Protein AF-A0A924FNF9-F1 (afdb_monomer_lite)

Structure (mmCIF, N/CA/C/O backbone):
data_AF-A0A924FNF9-F1
#
_entry.id   AF-A0A924FNF9-F1
#
loop_
_atom_site.group_PDB
_atom_site.id
_atom_site.type_symbol
_atom_site.label_atom_id
_atom_site.label_alt_id
_atom_site.label_comp_id
_atom_site.label_asym_id
_atom_site.label_entity_id
_atom_site.label_seq_id
_atom_site.pdbx_PDB_ins_code
_atom_site.Cartn_x
_atom_site.Cartn_y
_atom_site.Cartn_z
_atom_site.occupancy
_atom_site.B_iso_or_equiv
_atom_site.auth_seq_id
_atom_site.auth_comp_id
_atom_site.auth_asym_id
_atom_site.auth_atom_id
_atom_site.pdbx_PDB_model_num
ATOM 1 N N . SER A 1 1 ? 16.358 -0.098 -2.900 1.00 61.88 1 SER A N 1
ATOM 2 C CA . SER A 1 1 ? 15.073 -0.724 -3.239 1.00 61.88 1 SER A CA 1
ATOM 3 C C . SER A 1 1 ? 13.967 0.141 -2.677 1.00 61.88 1 SER A C 1
ATOM 5 O O . SER A 1 1 ? 13.625 0.003 -1.510 1.00 61.88 1 SER A O 1
ATOM 7 N N . SER A 1 2 ? 13.486 1.109 -3.452 1.00 83.00 2 SER A N 1
ATOM 8 C CA . SER A 1 2 ? 12.261 1.861 -3.153 1.00 83.00 2 SER A CA 1
ATOM 9 C C . SER A 1 2 ? 11.118 1.363 -4.042 1.00 83.00 2 SER A C 1
ATOM 11 O O . SER A 1 2 ? 11.371 0.790 -5.097 1.00 83.00 2 SER A O 1
ATOM 13 N N . MET A 1 3 ? 9.861 1.643 -3.680 1.00 84.69 3 MET A N 1
ATOM 14 C CA . MET A 1 3 ? 8.718 1.289 -4.540 1.00 84.69 3 MET A CA 1
ATOM 15 C C . MET A 1 3 ? 8.812 1.912 -5.940 1.00 84.69 3 MET A C 1
ATOM 17 O O . MET A 1 3 ? 8.315 1.332 -6.897 1.00 84.69 3 MET A O 1
ATOM 21 N N . TRP A 1 4 ? 9.457 3.074 -6.076 1.00 83.56 4 TRP A N 1
ATOM 22 C CA . TRP A 1 4 ? 9.703 3.684 -7.382 1.00 83.56 4 TRP A CA 1
ATOM 23 C C . TRP A 1 4 ? 10.706 2.871 -8.208 1.00 83.56 4 TRP A C 1
ATOM 25 O O . TRP A 1 4 ? 10.438 2.565 -9.364 1.00 83.56 4 TRP A O 1
ATOM 35 N N . GLU A 1 5 ? 11.813 2.444 -7.593 1.00 83.12 5 GLU A N 1
ATOM 36 C CA . GLU A 1 5 ? 12.795 1.561 -8.238 1.00 83.12 5 GLU A CA 1
ATOM 37 C C . GLU A 1 5 ? 12.192 0.199 -8.613 1.00 83.12 5 GLU A C 1
ATOM 39 O O . GLU A 1 5 ? 12.599 -0.403 -9.606 1.00 83.12 5 GLU A O 1
ATOM 44 N N . ASP A 1 6 ? 11.247 -0.317 -7.820 1.00 87.19 6 ASP A N 1
ATOM 45 C CA . ASP A 1 6 ? 10.518 -1.547 -8.139 1.00 87.19 6 ASP A CA 1
ATOM 46 C C . ASP A 1 6 ? 9.618 -1.360 -9.359 1.00 87.19 6 ASP A C 1
ATOM 48 O O . ASP A 1 6 ? 9.670 -2.179 -10.275 1.00 87.19 6 ASP A O 1
ATOM 52 N N . LEU A 1 7 ? 8.870 -0.255 -9.423 1.00 85.88 7 LEU A N 1
ATOM 53 C CA . LEU A 1 7 ? 8.038 0.079 -10.579 1.00 85.88 7 LEU A CA 1
ATOM 54 C C . LEU A 1 7 ? 8.871 0.282 -11.851 1.00 85.88 7 LEU A C 1
ATOM 56 O O . LEU A 1 7 ? 8.533 -0.278 -12.892 1.00 85.88 7 LEU A O 1
ATOM 60 N N . GLU A 1 8 ? 9.974 1.033 -11.779 1.00 84.12 8 GLU A N 1
ATOM 61 C CA . GLU A 1 8 ? 10.870 1.247 -12.925 1.00 84.12 8 GLU A CA 1
ATOM 62 C C . GLU A 1 8 ? 11.494 -0.058 -13.426 1.00 84.12 8 GLU A C 1
ATOM 64 O O . GLU A 1 8 ? 11.690 -0.236 -14.628 1.00 84.12 8 GLU A O 1
ATOM 69 N N . ALA A 1 9 ? 11.765 -0.994 -12.518 1.00 85.31 9 ALA A N 1
ATOM 70 C CA . ALA A 1 9 ? 12.288 -2.308 -12.856 1.00 85.31 9 ALA A CA 1
ATOM 71 C C . ALA A 1 9 ? 11.204 -3.349 -13.193 1.00 85.31 9 ALA A C 1
ATOM 73 O O . ALA A 1 9 ? 11.540 -4.519 -13.387 1.00 85.31 9 ALA A O 1
ATOM 74 N N . GLY A 1 10 ? 9.920 -2.966 -13.232 1.00 82.62 10 GLY A N 1
ATOM 75 C CA . GLY A 1 10 ? 8.800 -3.875 -13.502 1.00 82.62 10 GLY A CA 1
ATOM 76 C C . GLY A 1 10 ? 8.614 -4.972 -12.447 1.00 82.62 10 GLY A C 1
ATOM 77 O O . GLY A 1 10 ? 8.049 -6.026 -12.737 1.00 82.62 10 GLY A O 1
ATOM 78 N N . ARG A 1 11 ? 9.124 -4.759 -11.231 1.00 85.88 11 ARG A N 1
ATOM 79 C CA . ARG A 1 11 ? 8.944 -5.660 -10.093 1.00 85.88 11 ARG A CA 1
ATOM 80 C C . ARG A 1 11 ? 7.643 -5.342 -9.366 1.00 85.88 11 ARG A C 1
ATOM 82 O O . ARG A 1 11 ? 7.123 -4.231 -9.415 1.00 85.88 11 ARG A O 1
ATOM 89 N N . ARG A 1 12 ? 7.144 -6.333 -8.631 1.00 87.94 12 ARG A N 1
ATOM 90 C CA . ARG A 1 12 ? 6.065 -6.117 -7.668 1.00 87.94 12 ARG A CA 1
ATOM 91 C C . ARG A 1 12 ? 6.587 -5.287 -6.493 1.00 87.94 12 ARG A C 1
ATOM 93 O O . ARG A 1 12 ? 7.676 -5.554 -5.994 1.00 87.94 12 ARG A O 1
ATOM 100 N N . THR A 1 13 ? 5.801 -4.314 -6.057 1.00 91.69 13 THR A N 1
ATOM 101 C CA . THR A 1 13 ? 6.095 -3.443 -4.919 1.00 91.69 13 THR A CA 1
ATOM 102 C C . THR A 1 13 ? 5.586 -4.045 -3.606 1.00 91.69 13 THR A C 1
ATOM 104 O O . THR A 1 13 ? 4.729 -4.931 -3.580 1.00 91.69 13 THR A O 1
ATOM 107 N N . GLU A 1 14 ? 6.044 -3.500 -2.481 1.00 93.12 14 GLU A N 1
ATOM 108 C CA . GLU A 1 14 ? 5.559 -3.858 -1.139 1.00 93.12 14 GLU A CA 1
ATOM 109 C C . GLU A 1 14 ? 4.262 -3.114 -0.736 1.00 93.12 14 GLU A C 1
ATOM 111 O O . GLU A 1 14 ? 3.928 -3.023 0.449 1.00 93.12 14 GLU A O 1
ATOM 116 N N . VAL A 1 15 ? 3.517 -2.526 -1.689 1.00 94.50 15 VAL A N 1
ATOM 117 C CA . VAL A 1 15 ? 2.406 -1.600 -1.378 1.00 94.50 15 VAL A CA 1
ATOM 118 C C . VAL A 1 15 ? 1.297 -2.251 -0.551 1.00 94.50 15 VAL A C 1
ATOM 120 O O . VAL A 1 15 ? 0.713 -1.605 0.323 1.00 94.50 15 VAL A O 1
ATOM 123 N N . ASP A 1 16 ? 1.055 -3.542 -0.771 1.00 93.81 16 ASP A N 1
ATOM 124 C CA . ASP A 1 16 ? 0.073 -4.328 -0.025 1.00 93.81 16 ASP A CA 1
ATOM 125 C C . ASP A 1 16 ? 0.482 -4.512 1.444 1.00 93.81 16 ASP A C 1
ATOM 127 O O . ASP A 1 16 ? -0.362 -4.434 2.336 1.00 93.81 16 ASP A O 1
ATOM 131 N N . TYR A 1 17 ? 1.778 -4.695 1.709 1.00 94.62 17 TYR A N 1
ATOM 132 C CA . TYR A 1 17 ? 2.305 -4.888 3.060 1.00 94.62 17 TYR A CA 1
ATOM 133 C C . TYR A 1 17 ? 2.380 -3.587 3.854 1.00 94.62 17 TYR A C 1
ATOM 135 O O . TYR A 1 17 ? 2.173 -3.607 5.062 1.00 94.62 17 TYR A O 1
ATOM 143 N N . LEU A 1 18 ? 2.638 -2.453 3.196 1.00 94.56 18 LEU A N 1
ATOM 144 C CA . LEU A 1 18 ? 2.723 -1.163 3.884 1.00 94.56 18 LEU A CA 1
ATOM 145 C C . LEU A 1 18 ? 1.366 -0.454 3.946 1.00 94.56 18 LEU A C 1
ATOM 147 O O . LEU A 1 18 ? 0.817 -0.229 5.023 1.00 94.56 18 LEU A O 1
ATOM 151 N N . ASN A 1 19 ? 0.789 -0.108 2.794 1.00 96.12 19 ASN A N 1
ATOM 152 C CA . ASN A 1 19 ? -0.464 0.646 2.748 1.00 96.12 19 ASN A CA 1
ATOM 153 C C . ASN A 1 19 ? -1.687 -0.260 2.925 1.00 96.12 19 ASN A C 1
ATOM 155 O O . ASN A 1 19 ? -2.642 0.132 3.596 1.00 96.12 19 ASN A O 1
ATOM 159 N N . GLY A 1 20 ? -1.655 -1.482 2.387 1.00 96.94 20 GLY A N 1
ATOM 160 C CA . GLY A 1 20 ? -2.737 -2.454 2.577 1.00 96.94 20 GLY A CA 1
ATOM 161 C C . GLY A 1 20 ? -2.886 -2.910 4.034 1.00 96.94 20 GLY A C 1
ATOM 162 O O . GLY A 1 20 ? -4.011 -3.082 4.512 1.00 96.94 20 GLY A O 1
ATOM 163 N N . ALA A 1 21 ? -1.783 -3.009 4.785 1.00 97.88 21 ALA A N 1
ATOM 164 C CA . ALA A 1 21 ? -1.833 -3.285 6.221 1.00 97.88 21 ALA A CA 1
ATOM 165 C C . ALA A 1 21 ? -2.544 -2.170 7.004 1.00 97.88 21 ALA A C 1
ATOM 167 O O . ALA A 1 21 ? -3.358 -2.468 7.875 1.00 97.88 21 ALA A O 1
ATOM 168 N N . ILE A 1 22 ? -2.317 -0.897 6.657 1.00 97.88 22 ILE A N 1
ATOM 169 C CA . ILE A 1 22 ? -3.009 0.241 7.288 1.00 97.88 22 ILE A CA 1
ATOM 170 C C . ILE A 1 22 ? -4.512 0.198 6.996 1.00 97.88 22 ILE A C 1
ATOM 172 O O . ILE A 1 22 ? -5.317 0.410 7.901 1.00 97.88 22 ILE A O 1
ATOM 176 N N . VAL A 1 23 ? -4.905 -0.122 5.758 1.00 97.94 23 VAL A N 1
ATOM 177 C CA . VAL A 1 23 ? -6.323 -0.300 5.393 1.00 97.94 23 VAL A CA 1
ATOM 178 C C . VAL A 1 23 ? -6.962 -1.413 6.218 1.00 97.94 23 VAL A C 1
ATOM 180 O O . VAL A 1 23 ? -8.042 -1.224 6.776 1.00 97.94 23 VAL A O 1
ATOM 183 N N . THR A 1 24 ? -6.274 -2.548 6.337 1.00 97.69 24 THR A N 1
ATOM 184 C CA . THR A 1 24 ? -6.750 -3.694 7.119 1.00 97.69 24 THR A CA 1
ATOM 185 C C . THR A 1 24 ? -6.899 -3.324 8.594 1.00 97.69 24 THR A C 1
ATOM 187 O O . THR A 1 24 ? -7.944 -3.580 9.183 1.00 97.69 24 THR A O 1
ATOM 190 N N . LEU A 1 25 ? -5.898 -2.660 9.179 1.00 98.06 25 LEU A N 1
ATOM 191 C CA . LEU A 1 25 ? -5.921 -2.217 10.573 1.00 98.06 25 LEU A CA 1
ATOM 192 C C . LEU A 1 25 ? -7.018 -1.178 10.841 1.00 98.06 25 LEU A C 1
ATOM 194 O O . LEU A 1 25 ? -7.675 -1.238 11.873 1.00 98.06 25 LEU A O 1
ATOM 198 N N . ALA A 1 26 ? -7.251 -0.236 9.926 1.00 97.88 26 ALA A N 1
ATOM 199 C CA . ALA A 1 26 ? -8.343 0.722 10.075 1.00 97.88 26 ALA A CA 1
ATOM 200 C C . ALA A 1 26 ? -9.698 0.001 10.142 1.00 97.88 26 ALA A C 1
ATOM 202 O O . ALA A 1 26 ? -10.513 0.308 11.015 1.00 97.88 26 ALA A O 1
ATOM 203 N N . ALA A 1 27 ? -9.901 -1.009 9.291 1.00 97.69 27 ALA A N 1
ATOM 204 C CA . ALA A 1 27 ? -11.128 -1.793 9.281 1.00 97.69 27 ALA A CA 1
ATOM 205 C C . ALA A 1 27 ? -11.357 -2.552 10.602 1.00 97.69 27 ALA A C 1
ATOM 207 O O . ALA A 1 27 ? -12.498 -2.620 11.060 1.00 97.69 27 ALA A O 1
ATOM 208 N N . THR A 1 28 ? -10.305 -3.062 11.263 1.00 98.06 28 THR A N 1
ATOM 209 C CA . THR A 1 28 ? -10.464 -3.791 12.540 1.00 98.06 28 THR A CA 1
ATOM 210 C C . THR A 1 28 ? -10.964 -2.913 13.687 1.00 98.06 28 THR A C 1
ATOM 212 O O . THR A 1 28 ? -11.572 -3.426 14.624 1.00 98.06 28 THR A O 1
ATOM 215 N N . ILE A 1 29 ? -10.757 -1.597 13.605 1.00 97.94 29 ILE A N 1
ATOM 216 C CA . ILE A 1 29 ? -11.234 -0.614 14.589 1.00 97.94 29 ILE A CA 1
ATOM 217 C C . ILE A 1 29 ? -12.462 0.172 14.101 1.00 97.94 29 ILE A C 1
ATOM 219 O O . ILE A 1 29 ? -12.791 1.215 14.665 1.00 97.94 29 ILE A O 1
ATOM 223 N N . GLY A 1 30 ? -13.126 -0.294 13.036 1.00 97.50 30 GLY A N 1
ATOM 224 C CA . GLY A 1 30 ? -14.322 0.349 12.482 1.00 97.50 30 GLY A CA 1
ATOM 225 C C . GLY A 1 30 ? -14.055 1.704 11.819 1.00 97.50 30 GLY A C 1
ATOM 226 O O . GLY A 1 30 ? -14.946 2.549 11.766 1.00 97.50 30 GLY A O 1
ATOM 227 N N . ARG A 1 31 ? -12.830 1.940 11.336 1.00 97.69 31 ARG A N 1
ATOM 228 C CA . ARG A 1 31 ? -12.434 3.147 10.599 1.00 97.69 31 ARG A CA 1
ATOM 229 C C . ARG A 1 31 ? -12.077 2.818 9.151 1.00 97.69 31 ARG A C 1
ATOM 231 O O . ARG A 1 31 ? -11.879 1.666 8.780 1.00 97.69 31 ARG A O 1
ATOM 238 N N . SER A 1 32 ? -11.953 3.854 8.330 1.00 95.00 32 SER A N 1
ATOM 239 C CA . SER A 1 32 ? -11.413 3.757 6.975 1.00 95.00 32 SER A CA 1
ATOM 240 C C . SER A 1 32 ? -10.038 4.430 6.885 1.00 95.00 32 SER A C 1
ATOM 242 O O . SER A 1 32 ? -9.728 5.352 7.639 1.00 95.00 32 SER A O 1
ATOM 244 N N . ALA A 1 33 ? -9.209 3.965 5.945 1.00 95.94 33 ALA A N 1
ATOM 245 C CA . ALA A 1 33 ? -7.948 4.604 5.559 1.00 95.94 33 ALA A CA 1
ATOM 246 C C . ALA A 1 33 ? -7.959 4.902 4.045 1.00 95.94 33 ALA A C 1
ATOM 248 O O . ALA A 1 33 ? -7.274 4.231 3.266 1.00 95.94 33 ALA A O 1
ATOM 249 N N . PRO A 1 34 ? -8.788 5.861 3.594 1.00 91.81 34 PRO A N 1
ATOM 250 C CA . PRO A 1 34 ? -9.068 6.067 2.173 1.00 91.81 34 PRO A CA 1
ATOM 251 C C . PRO A 1 34 ? -7.832 6.489 1.376 1.00 91.81 34 PRO A C 1
ATOM 253 O O . PRO A 1 34 ? -7.633 6.002 0.264 1.00 91.81 34 PRO A O 1
ATOM 256 N N . CYS A 1 35 ? -6.943 7.297 1.961 1.00 91.69 35 CYS A N 1
ATOM 257 C CA . CYS A 1 35 ? -5.669 7.650 1.333 1.00 91.69 35 CYS A CA 1
ATOM 258 C C . CYS A 1 35 ? -4.812 6.407 1.052 1.00 91.69 35 CYS A C 1
ATOM 260 O O . CYS A 1 35 ? -4.336 6.222 -0.067 1.00 91.69 35 CYS A O 1
ATOM 262 N N . ASN A 1 36 ? -4.655 5.519 2.037 1.00 94.69 36 ASN A N 1
ATOM 263 C CA . ASN A 1 36 ? -3.876 4.289 1.882 1.00 94.69 36 ASN A CA 1
ATOM 264 C C . ASN A 1 36 ? -4.517 3.341 0.862 1.00 94.69 36 ASN A C 1
ATOM 266 O O . ASN A 1 36 ? -3.813 2.781 0.025 1.00 94.69 36 ASN A O 1
ATOM 270 N N . ALA A 1 37 ? -5.847 3.217 0.870 1.00 93.31 37 ALA A N 1
ATOM 271 C CA . ALA A 1 37 ? -6.575 2.426 -0.121 1.00 93.31 37 ALA A CA 1
ATOM 272 C C . ALA A 1 37 ? -6.358 2.958 -1.548 1.00 93.31 37 ALA A C 1
ATOM 274 O O . ALA A 1 37 ? -6.114 2.184 -2.476 1.00 93.31 37 ALA A O 1
ATOM 275 N N . ARG A 1 38 ? -6.377 4.284 -1.724 1.00 91.31 38 ARG A N 1
ATOM 276 C CA . ARG A 1 38 ? -6.122 4.927 -3.018 1.00 91.31 38 ARG A CA 1
ATOM 277 C C . ARG A 1 38 ? -4.678 4.728 -3.477 1.00 91.31 38 ARG A C 1
ATOM 279 O O . ARG A 1 38 ? -4.465 4.443 -4.651 1.00 91.31 38 ARG A O 1
ATOM 286 N N . ILE A 1 39 ? -3.703 4.820 -2.570 1.00 90.56 39 ILE A N 1
ATOM 287 C CA . ILE A 1 39 ? -2.291 4.533 -2.872 1.00 90.56 39 ILE A CA 1
ATOM 288 C C . ILE A 1 39 ? -2.130 3.089 -3.362 1.00 90.56 39 ILE A C 1
ATOM 290 O O . ILE A 1 39 ? -1.536 2.880 -4.416 1.00 90.56 39 ILE A O 1
ATOM 294 N N . VAL A 1 40 ? -2.711 2.105 -2.661 1.00 93.00 40 VAL A N 1
ATOM 295 C CA . VAL A 1 40 ? -2.687 0.691 -3.088 1.00 93.00 40 VAL A CA 1
ATOM 296 C C . VAL A 1 40 ? -3.258 0.536 -4.496 1.00 93.00 40 VAL A C 1
ATOM 298 O O . VAL A 1 40 ? -2.642 -0.112 -5.340 1.00 93.00 40 VAL A O 1
ATOM 301 N N . ALA A 1 41 ? -4.405 1.156 -4.779 1.00 90.56 41 ALA A N 1
ATOM 302 C CA . ALA A 1 41 ? -5.033 1.079 -6.096 1.00 90.56 41 ALA A CA 1
ATOM 303 C C . ALA A 1 41 ? -4.156 1.686 -7.207 1.00 90.56 41 ALA A C 1
ATOM 305 O O . ALA A 1 41 ? -3.988 1.073 -8.260 1.00 90.56 41 ALA A O 1
ATOM 306 N N . LEU A 1 42 ? -3.570 2.863 -6.967 1.00 87.94 42 LEU A N 1
ATOM 30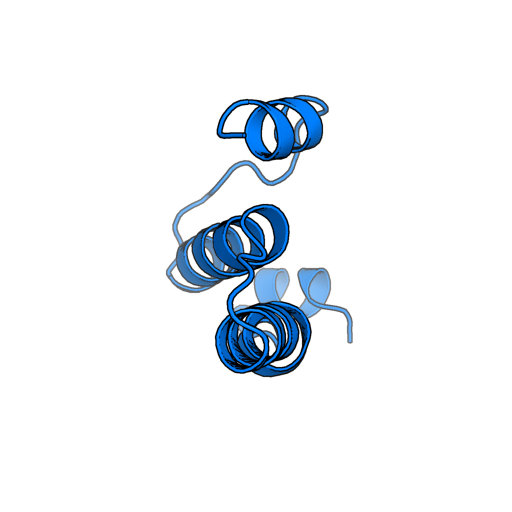7 C CA . LEU A 1 42 ? -2.719 3.552 -7.942 1.00 87.94 42 LEU A CA 1
ATOM 308 C C . LEU A 1 42 ? -1.430 2.780 -8.235 1.00 87.94 42 LEU A C 1
ATOM 310 O O . LEU A 1 42 ? -1.051 2.651 -9.398 1.00 87.94 42 LEU A O 1
ATOM 314 N N . VAL A 1 43 ? -0.776 2.239 -7.206 1.00 88.81 43 VAL A N 1
ATOM 315 C CA . VAL A 1 43 ? 0.461 1.469 -7.386 1.00 88.81 43 VAL A CA 1
ATOM 316 C C . VAL A 1 43 ? 0.180 0.143 -8.087 1.00 88.81 43 VAL A C 1
ATOM 318 O O . VAL A 1 43 ? 0.889 -0.191 -9.027 1.00 88.81 43 VAL A O 1
ATOM 321 N N . ARG A 1 44 ? -0.896 -0.573 -7.734 1.00 89.31 44 ARG A N 1
ATOM 322 C CA . ARG A 1 44 ? -1.297 -1.799 -8.451 1.00 89.31 44 ARG A CA 1
ATOM 323 C C . ARG A 1 44 ? -1.601 -1.541 -9.926 1.00 89.31 44 ARG A C 1
ATOM 325 O O . ARG A 1 44 ? -1.275 -2.372 -10.767 1.00 89.31 44 ARG A O 1
ATOM 332 N N . ALA A 1 45 ? -2.221 -0.405 -10.247 1.00 87.19 45 ALA A N 1
ATOM 333 C CA . ALA A 1 45 ? -2.428 -0.010 -11.636 1.00 87.19 45 ALA A CA 1
ATOM 334 C C . ALA A 1 45 ? -1.084 0.233 -12.347 1.00 87.19 45 ALA A C 1
ATOM 336 O O . ALA A 1 45 ? -0.890 -0.244 -13.465 1.00 87.19 45 ALA A O 1
ATOM 337 N N . ALA A 1 46 ? -0.140 0.905 -11.681 1.00 85.69 46 ALA A N 1
ATOM 338 C CA . ALA A 1 46 ? 1.206 1.131 -12.207 1.00 85.69 46 ALA A CA 1
ATOM 339 C C . ALA A 1 46 ? 1.994 -0.172 -12.431 1.00 85.69 46 ALA A C 1
ATOM 341 O O . ALA A 1 46 ? 2.618 -0.327 -13.478 1.00 85.69 46 ALA A O 1
ATOM 342 N N . GLU A 1 47 ? 1.899 -1.142 -11.515 1.00 87.56 47 GLU A N 1
ATOM 343 C CA . GLU A 1 47 ? 2.489 -2.485 -11.668 1.00 87.56 47 GLU A CA 1
ATOM 344 C C . GLU A 1 47 ? 1.949 -3.236 -12.896 1.00 87.56 47 GLU A C 1
ATOM 346 O O . GLU A 1 47 ? 2.654 -4.043 -13.494 1.00 87.56 47 GLU A O 1
ATOM 351 N N . GLN A 1 48 ? 0.705 -2.966 -13.299 1.00 85.94 48 GLN A N 1
ATOM 352 C CA . GLN A 1 48 ? 0.059 -3.575 -14.469 1.00 85.94 48 GLN A CA 1
ATOM 353 C C . GLN A 1 48 ? 0.381 -2.840 -15.781 1.00 85.94 48 GLN A C 1
ATOM 355 O O . GLN A 1 48 ? -0.242 -3.099 -16.811 1.00 85.94 48 GLN A O 1
ATOM 360 N N . GLY A 1 49 ? 1.336 -1.906 -15.762 1.00 76.94 49 GLY A N 1
ATOM 361 C CA . GLY 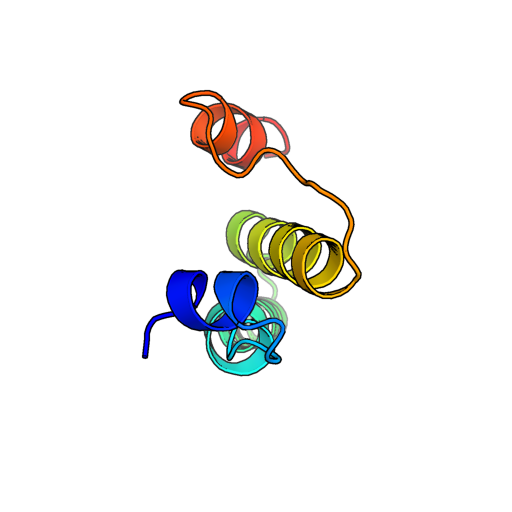A 1 49 ? 1.730 -1.128 -16.933 1.00 76.94 49 GLY A CA 1
ATOM 362 C C . GLY A 1 49 ? 0.768 0.011 -17.275 1.00 76.94 49 GLY A C 1
ATOM 363 O O . GLY A 1 49 ? 0.969 0.693 -18.283 1.00 76.94 49 GLY A O 1
ATOM 364 N N . ALA A 1 50 ? -0.251 0.276 -16.446 1.00 69.50 50 ALA A N 1
ATOM 365 C CA . ALA A 1 50 ? -1.005 1.511 -16.580 1.00 69.50 50 ALA A CA 1
ATOM 366 C C . ALA A 1 50 ? -0.071 2.657 -16.192 1.00 69.50 50 ALA A C 1
ATOM 368 O O . AL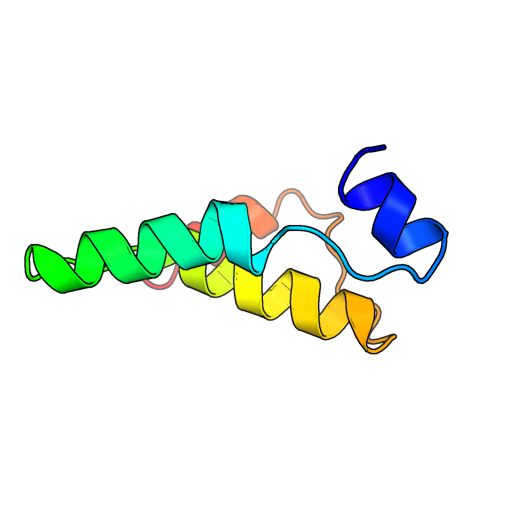A A 1 50 ? 0.387 2.744 -15.054 1.00 69.50 50 ALA A O 1
ATOM 369 N N . ARG A 1 51 ? 0.222 3.562 -17.129 1.00 59.41 51 ARG A N 1
ATOM 370 C CA . ARG A 1 51 ? 0.990 4.775 -16.833 1.00 59.41 51 ARG A CA 1
ATOM 371 C C . ARG A 1 51 ? 0.100 5.728 -16.039 1.00 59.41 51 ARG A C 1
ATOM 373 O O . ARG A 1 51 ? -0.406 6.713 -16.567 1.00 59.41 51 ARG A O 1
ATOM 380 N N . ALA A 1 52 ? -0.151 5.399 -14.776 1.00 55.00 52 ALA A N 1
ATOM 381 C CA . ALA A 1 52 ? -0.760 6.324 -13.848 1.00 55.00 52 ALA A CA 1
ATOM 382 C C . ALA A 1 52 ? 0.239 7.476 -13.676 1.00 55.00 52 ALA A C 1
ATOM 384 O O . ALA A 1 52 ? 1.402 7.226 -13.346 1.00 55.00 52 ALA A O 1
ATOM 385 N N . PRO A 1 53 ? -0.149 8.732 -13.935 1.00 55.47 53 PRO A N 1
ATOM 386 C CA . PRO A 1 53 ? 0.712 9.858 -13.638 1.00 55.47 53 PRO A CA 1
ATOM 387 C C . PRO A 1 53 ? 0.784 9.969 -12.111 1.00 55.47 53 PRO A C 1
ATOM 389 O O . PRO A 1 53 ? -0.045 10.617 -11.490 1.00 55.47 53 PRO A O 1
ATOM 392 N N . ILE A 1 54 ? 1.764 9.309 -11.489 1.00 58.41 54 ILE A N 1
ATOM 393 C CA . ILE A 1 54 ? 2.108 9.490 -10.063 1.00 58.41 54 ILE A CA 1
ATOM 394 C C . ILE A 1 54 ? 2.9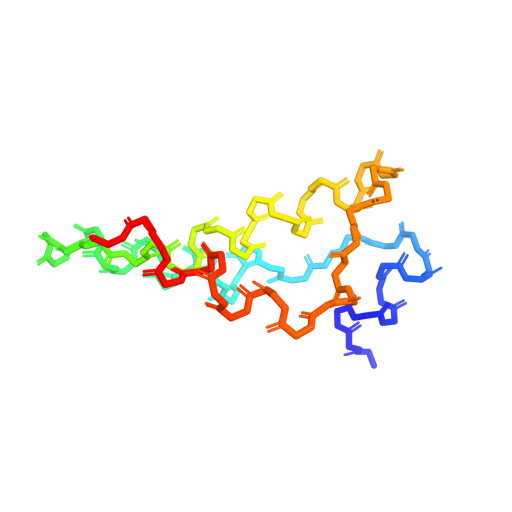80 10.760 -9.900 1.00 58.41 54 ILE A C 1
ATOM 396 O O . ILE A 1 54 ? 3.628 10.985 -8.887 1.00 58.41 54 ILE A O 1
ATOM 400 N N . ALA A 1 55 ? 3.014 11.619 -10.921 1.00 57.28 55 ALA A N 1
ATOM 401 C CA . ALA A 1 55 ? 3.820 12.827 -10.982 1.00 57.28 55 ALA A CA 1
ATOM 402 C C . ALA A 1 55 ? 2.912 14.045 -11.154 1.00 57.28 55 ALA A C 1
ATOM 404 O O . ALA A 1 55 ? 2.889 14.681 -12.204 1.00 57.28 55 ALA A O 1
ATOM 405 N N . ASP A 1 56 ? 2.125 14.375 -10.138 1.00 55.78 56 ASP A N 1
ATOM 406 C CA . ASP A 1 56 ? 1.443 15.658 -10.099 1.00 55.78 56 ASP A CA 1
ATOM 407 C C . ASP A 1 56 ? 1.273 16.169 -8.663 1.00 55.78 56 ASP A C 1
ATOM 409 O O . ASP A 1 56 ? 0.885 15.451 -7.745 1.00 55.78 56 ASP A O 1
ATOM 413 N N . ALA A 1 57 ? 1.467 17.480 -8.476 1.00 58.81 57 ALA A N 1
ATOM 414 C CA . ALA A 1 57 ? 1.036 18.215 -7.278 1.00 58.81 57 ALA A CA 1
ATOM 415 C C . ALA A 1 57 ? -0.483 18.074 -7.006 1.00 58.81 57 ALA A C 1
ATOM 417 O O . ALA A 1 57 ? -1.000 18.529 -5.985 1.00 58.81 57 ALA A O 1
ATOM 418 N N . GLN A 1 58 ? -1.211 17.444 -7.933 1.00 62.22 58 GLN A N 1
ATOM 419 C CA . GLN A 1 58 ? -2.615 17.089 -7.827 1.00 62.22 58 GLN A CA 1
ATOM 420 C C . GLN A 1 58 ? -2.856 15.761 -7.102 1.00 62.22 58 GLN A C 1
ATOM 422 O O . GLN A 1 58 ? -3.983 15.559 -6.657 1.00 62.22 58 GLN A O 1
ATOM 427 N N . LEU A 1 59 ? -1.853 14.890 -6.922 1.00 69.88 59 LEU A N 1
ATOM 428 C CA . LEU A 1 59 ? -2.004 13.638 -6.174 1.00 69.88 59 LEU A CA 1
ATOM 429 C C . LEU A 1 59 ? -2.517 13.903 -4.758 1.00 69.88 59 LEU A C 1
ATOM 431 O O . LEU A 1 59 ? -3.497 13.296 -4.341 1.00 69.88 59 LEU A O 1
ATOM 435 N N . TYR A 1 60 ? -1.922 14.871 -4.054 1.00 68.12 60 TYR A N 1
ATOM 436 C CA . TYR A 1 60 ? -2.401 15.287 -2.734 1.00 68.12 60 TYR A CA 1
ATOM 437 C C . TYR A 1 60 ? -3.871 15.722 -2.782 1.00 68.12 60 TYR A C 1
ATOM 439 O O . TYR A 1 60 ? -4.684 15.287 -1.974 1.00 68.12 60 TYR A O 1
ATOM 447 N N . ARG A 1 61 ? -4.238 16.523 -3.787 1.00 68.69 61 ARG A N 1
ATOM 448 C CA . ARG A 1 61 ? -5.608 17.015 -3.962 1.00 68.69 61 ARG A CA 1
ATOM 449 C C . ARG A 1 61 ? -6.595 15.879 -4.258 1.00 68.69 61 ARG A C 1
ATOM 451 O O . ARG A 1 61 ? -7.679 15.883 -3.701 1.00 68.69 61 ARG A O 1
ATOM 458 N N . ARG A 1 62 ? -6.200 14.894 -5.071 1.00 67.94 62 ARG A N 1
ATOM 459 C CA . ARG A 1 62 ? -6.981 13.682 -5.381 1.00 67.94 62 ARG A CA 1
ATOM 460 C C . ARG A 1 62 ? -7.117 12.736 -4.192 1.00 67.94 62 ARG A C 1
ATOM 462 O O . ARG A 1 62 ? -8.129 12.059 -4.081 1.00 67.94 62 ARG A O 1
ATOM 469 N N . LEU A 1 63 ? -6.104 12.657 -3.329 1.00 70.00 63 LEU A N 1
ATOM 470 C CA . LEU A 1 63 ? -6.188 11.879 -2.090 1.00 70.00 63 LEU A CA 1
ATOM 471 C C . LEU A 1 63 ? -7.153 12.527 -1.091 1.00 70.00 63 LEU A C 1
ATOM 473 O O . LEU A 1 63 ? -7.812 11.816 -0.343 1.00 70.00 63 LEU A O 1
ATOM 477 N N . MET A 1 64 ? -7.246 13.859 -1.103 1.00 69.44 64 MET A N 1
ATOM 478 C CA . MET A 1 64 ? -8.056 14.634 -0.158 1.00 69.44 64 MET A CA 1
ATOM 479 C C . MET A 1 64 ? -9.458 14.995 -0.675 1.00 69.44 64 MET A C 1
ATOM 481 O O . MET A 1 64 ? -10.260 15.501 0.100 1.00 69.44 64 MET A O 1
ATOM 485 N N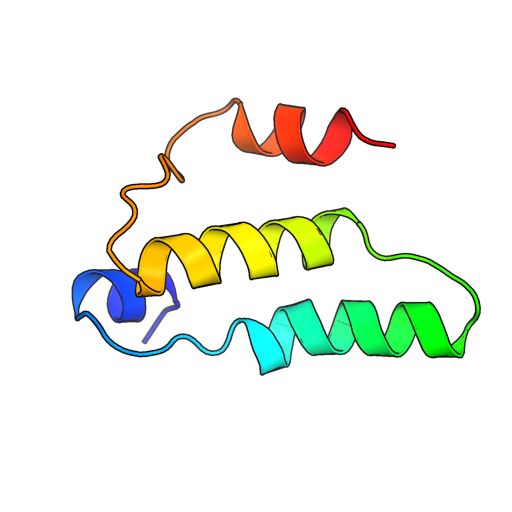 . SER A 1 65 ? -9.771 14.771 -1.957 1.00 65.81 65 SER A N 1
ATOM 486 C CA . SER A 1 65 ? -11.059 15.165 -2.556 1.00 65.81 65 SER A CA 1
ATOM 487 C C . SER A 1 65 ? -12.202 14.167 -2.349 1.00 65.81 65 SER A C 1
ATOM 489 O O . SER A 1 65 ? -13.345 14.537 -2.590 1.00 65.81 65 SER A O 1
ATOM 491 N N . ASP A 1 66 ? -11.910 12.936 -1.912 1.00 53.03 66 ASP A N 1
ATOM 492 C CA . ASP A 1 66 ? -12.903 11.863 -1.699 1.00 53.03 66 ASP A CA 1
ATOM 493 C C . ASP A 1 66 ? -13.170 11.607 -0.190 1.00 53.03 66 ASP A C 1
ATOM 495 O O . ASP A 1 66 ? -13.485 10.483 0.208 1.00 53.03 66 ASP A O 1
ATOM 499 N N . GLN A 1 67 ? -12.984 12.624 0.665 1.00 49.06 67 GLN A N 1
ATOM 500 C CA . GLN A 1 67 ? -13.275 12.589 2.111 1.00 49.06 67 GLN A CA 1
ATOM 501 C C . GLN A 1 67 ? -14.682 13.098 2.429 1.00 49.06 67 GLN A C 1
ATOM 503 O O . GLN A 1 67 ? -15.042 14.181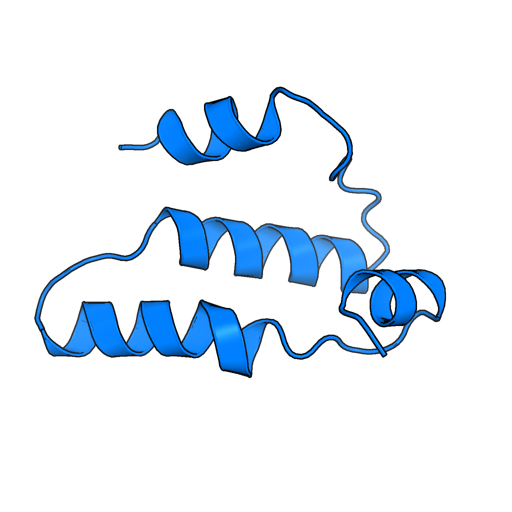 1.919 1.00 49.06 67 GLN A O 1
#

Foldseek 3Di:
DALVVCLVVLHDGCLCVPLVVVQVVQVVVVHGDQLSVVVSVQSVCSSVVNPDCPPDPCNVVVSVVVD

pLDDT: mean 82.95, std 14.46, range [49.06, 98.06]

Radius of gyration: 12.57 Å; chains: 1; bounding box: 29×24×32 Å

Sequence (67 aa):
SSMWEDLEAGRRTEVDYLNGAIVTLAATIGRSAPCNARIVALVRAAEQGARAPIADAQLYRRLMSDQ

Secondary structure (DSSP, 8-state):
--HHHHHHTTPPPSHIIIIIHHHHHHHHTT---HHHHHHHHHHHHHHTT-------THHHHHHHTT-